Protein AF-D4KC83-F1 (afdb_monomer_lite)

Foldseek 3Di:
DDDPVVVVVVLLVLLLVLLVVVLVVQLAPDQVQKDKFFVVNSCVVSVDDLVSCQVCVVVSLVSNVVDPFWDDWDWDADPVRGTGIIMTGGDNVSHPPPPDPD

pLDDT: mean 93.12, std 11.71, range [41.44, 98.75]

Structure (mmCIF, N/CA/C/O backbone):
data_AF-D4KC83-F1
#
_entry.id   AF-D4KC83-F1
#
loop_
_atom_site.group_PDB
_atom_site.id
_atom_site.type_symbol
_atom_site.label_atom_id
_atom_site.label_alt_id
_atom_site.label_comp_id
_atom_site.label_asym_id
_atom_site.label_entity_id
_atom_site.label_seq_id
_atom_site.pdbx_PDB_ins_code
_atom_site.Cartn_x
_atom_site.Cartn_y
_atom_site.Cartn_z
_atom_site.occupancy
_atom_site.B_iso_or_equiv
_atom_site.auth_seq_id
_atom_site.auth_comp_id
_atom_site.auth_asym_id
_atom_site.auth_atom_id
_atom_site.pdbx_PDB_model_num
ATOM 1 N N . MET A 1 1 ? -24.108 -8.652 15.272 1.00 64.94 1 MET A N 1
ATOM 2 C CA . MET A 1 1 ? -22.789 -8.690 15.934 1.00 64.94 1 MET A CA 1
ATOM 3 C C . MET A 1 1 ? -21.960 -9.690 15.144 1.00 64.94 1 MET A C 1
ATOM 5 O O . MET A 1 1 ? -22.412 -10.819 15.013 1.00 64.94 1 MET A O 1
ATOM 9 N N . TYR A 1 2 ? -20.881 -9.261 14.489 1.00 71.12 2 TYR A N 1
ATOM 10 C CA . TYR A 1 2 ? -20.049 -10.160 13.676 1.00 71.12 2 TYR A CA 1
ATOM 11 C C . TYR A 1 2 ? -19.199 -11.060 14.581 1.00 71.12 2 TYR A C 1
ATOM 13 O O . TYR A 1 2 ? -18.866 -10.660 15.698 1.00 71.12 2 TYR A O 1
ATOM 21 N N . THR A 1 3 ? -18.870 -12.269 14.124 1.00 83.19 3 THR A N 1
ATOM 22 C CA . THR A 1 3 ? -17.952 -13.158 14.849 1.00 83.19 3 THR A CA 1
ATOM 23 C C . THR A 1 3 ? -16.509 -12.681 14.662 1.00 83.19 3 THR A C 1
ATOM 25 O O . THR A 1 3 ? -16.190 -12.022 13.670 1.00 83.19 3 THR A O 1
ATOM 28 N N . SER A 1 4 ? -15.620 -13.021 15.600 1.00 86.12 4 SER A N 1
ATOM 29 C CA . SER A 1 4 ? -14.183 -12.731 15.474 1.00 86.12 4 SER A CA 1
ATOM 30 C C . SER A 1 4 ? -13.575 -13.357 14.216 1.00 86.12 4 SER A C 1
ATOM 32 O O . SER A 1 4 ? -12.715 -12.756 13.580 1.00 86.12 4 SER A O 1
ATOM 34 N N . GLU A 1 5 ? -14.061 -14.534 13.824 1.00 89.12 5 GLU A N 1
ATOM 35 C CA . GLU A 1 5 ? -13.632 -15.235 12.617 1.00 89.12 5 GLU A CA 1
ATOM 36 C C . GLU A 1 5 ? -14.033 -14.490 11.338 1.00 89.12 5 GLU A C 1
ATOM 38 O O . GLU A 1 5 ? -13.188 -14.280 10.471 1.00 89.12 5 GLU A O 1
ATOM 43 N N . THR A 1 6 ? -15.279 -14.013 11.236 1.00 90.44 6 THR A N 1
ATOM 44 C CA . THR A 1 6 ? -15.713 -13.214 10.079 1.00 90.44 6 THR A CA 1
ATOM 45 C C . THR A 1 6 ? -14.934 -11.905 9.986 1.00 90.44 6 THR A C 1
ATOM 47 O O . THR A 1 6 ? -14.551 -11.502 8.892 1.00 90.44 6 THR A O 1
ATOM 50 N N . VAL A 1 7 ? -14.655 -11.254 11.121 1.00 89.44 7 VAL A N 1
ATOM 51 C CA . VAL A 1 7 ? -13.830 -10.037 11.142 1.00 89.44 7 VAL A CA 1
ATOM 52 C C . VAL A 1 7 ? -12.421 -10.334 10.635 1.00 89.44 7 VAL A C 1
ATOM 54 O O . VAL A 1 7 ? -11.943 -9.621 9.759 1.00 89.44 7 VAL A O 1
ATOM 57 N N . LYS A 1 8 ? -11.784 -11.411 11.112 1.00 92.56 8 LYS A N 1
ATOM 58 C CA . LYS A 1 8 ? -10.448 -11.807 10.652 1.00 92.56 8 LYS A CA 1
ATOM 59 C C . LYS A 1 8 ? -10.423 -12.085 9.148 1.00 92.56 8 LYS A C 1
ATOM 61 O O . LYS A 1 8 ? -9.563 -11.560 8.458 1.00 92.56 8 LYS A O 1
ATOM 66 N N . GLN A 1 9 ? -11.379 -12.859 8.636 1.00 94.44 9 GLN A N 1
ATOM 67 C CA . GLN A 1 9 ? -11.447 -13.194 7.210 1.00 94.44 9 GLN A CA 1
ATOM 68 C C . GLN A 1 9 ? -11.588 -11.948 6.326 1.00 94.44 9 GLN A C 1
ATOM 70 O O . GLN A 1 9 ? -10.928 -11.850 5.296 1.00 94.44 9 GLN A O 1
ATOM 75 N N . VAL A 1 10 ? -12.423 -10.986 6.732 1.00 94.44 10 VAL A N 1
ATOM 76 C CA . VAL A 1 10 ? -12.598 -9.725 5.994 1.00 94.44 10 VAL A CA 1
ATOM 77 C C . VAL A 1 10 ? -11.334 -8.866 6.057 1.00 94.44 10 VAL A C 1
ATOM 79 O O . VAL A 1 10 ? -10.948 -8.288 5.044 1.00 94.44 10 VAL A O 1
ATOM 82 N N . THR A 1 11 ? -10.676 -8.800 7.216 1.00 96.31 11 THR A N 1
ATOM 83 C CA . THR A 1 11 ? -9.403 -8.085 7.370 1.00 96.31 11 THR A CA 1
ATOM 84 C C . THR A 1 11 ? -8.310 -8.700 6.499 1.00 96.31 11 THR A C 1
ATOM 86 O O . THR A 1 11 ? -7.689 -7.976 5.728 1.00 96.31 11 THR A O 1
ATOM 89 N N . ASP A 1 12 ? -8.125 -10.023 6.549 1.00 97.56 12 ASP A N 1
ATOM 90 C CA . ASP A 1 12 ? -7.132 -10.734 5.734 1.00 97.56 12 ASP A CA 1
ATOM 91 C C . ASP A 1 12 ? -7.395 -10.515 4.234 1.00 97.56 12 ASP A C 1
ATOM 93 O O . ASP A 1 12 ? -6.474 -10.258 3.460 1.00 97.56 12 ASP A O 1
ATOM 97 N N . TRP A 1 13 ? -8.666 -10.570 3.814 1.00 98.12 13 TRP A N 1
ATOM 98 C CA . TRP A 1 13 ? -9.055 -10.284 2.432 1.00 98.12 13 TRP A CA 1
ATOM 99 C C . TRP A 1 13 ? -8.704 -8.851 2.016 1.00 98.12 13 TRP A C 1
ATOM 101 O O . TRP A 1 13 ? -8.195 -8.641 0.914 1.00 98.12 13 TRP A O 1
ATOM 111 N N . MET A 1 14 ? -8.950 -7.869 2.888 1.00 98.50 14 MET A N 1
ATOM 112 C CA . MET A 1 14 ? -8.636 -6.467 2.613 1.00 98.50 14 MET A CA 1
ATOM 113 C C . MET A 1 14 ? -7.125 -6.244 2.493 1.00 98.50 14 MET A C 1
ATOM 115 O O . MET A 1 14 ? -6.691 -5.567 1.567 1.00 98.50 14 MET A O 1
ATOM 119 N N . ILE A 1 15 ? -6.333 -6.841 3.388 1.00 98.69 15 ILE A N 1
ATOM 120 C CA . ILE A 1 15 ? -4.865 -6.759 3.364 1.00 98.69 15 ILE A CA 1
ATOM 121 C C . ILE A 1 15 ? -4.321 -7.307 2.043 1.00 98.69 15 ILE A C 1
ATOM 123 O O . ILE A 1 15 ? -3.588 -6.599 1.359 1.00 98.69 15 ILE A O 1
ATOM 127 N N . ASN A 1 16 ? -4.751 -8.508 1.640 1.00 98.56 16 ASN A N 1
ATOM 128 C CA . ASN A 1 16 ? -4.317 -9.103 0.372 1.00 98.56 16 ASN A CA 1
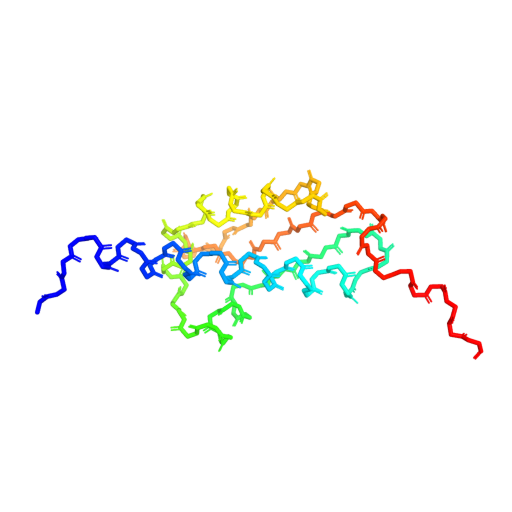ATOM 129 C C . ASN A 1 16 ? -4.770 -8.266 -0.836 1.00 98.56 16 ASN A C 1
ATOM 131 O O . ASN A 1 16 ? -4.015 -8.065 -1.776 1.00 98.56 16 ASN A O 1
ATOM 135 N N . SER A 1 17 ? -5.988 -7.716 -0.802 1.00 98.62 17 SER A N 1
ATOM 136 C CA . SER A 1 17 ? -6.485 -6.872 -1.898 1.00 98.62 17 SER A CA 1
ATOM 137 C C . SER A 1 17 ? -5.676 -5.578 -2.046 1.00 98.62 17 SER A C 1
ATOM 139 O O . SER A 1 17 ? -5.464 -5.106 -3.164 1.00 98.62 17 SER A O 1
ATOM 141 N N . ILE A 1 18 ? -5.233 -4.996 -0.926 1.00 98.75 18 ILE A N 1
ATOM 142 C CA . ILE A 1 18 ? -4.350 -3.826 -0.913 1.00 98.75 18 ILE A CA 1
ATOM 143 C C . ILE A 1 18 ? -2.972 -4.205 -1.462 1.00 98.75 18 ILE A C 1
ATOM 145 O O . ILE A 1 18 ? -2.509 -3.525 -2.375 1.00 98.75 18 ILE A O 1
ATOM 149 N N . SER A 1 19 ? -2.349 -5.284 -0.972 1.00 98.62 19 SER A N 1
ATOM 150 C CA . SER A 1 19 ? -1.016 -5.705 -1.429 1.00 98.62 19 SER A CA 1
ATOM 151 C C . SER A 1 19 ? -1.001 -6.061 -2.917 1.00 98.62 19 SER A C 1
ATOM 153 O O . SER A 1 19 ? -0.148 -5.558 -3.646 1.00 98.62 19 SER A O 1
ATOM 155 N N . ASP A 1 20 ? -1.991 -6.824 -3.395 1.00 98.69 20 ASP A N 1
ATOM 156 C CA . ASP A 1 20 ? -2.144 -7.178 -4.812 1.00 98.69 20 ASP A CA 1
ATOM 157 C C . ASP A 1 20 ? -2.180 -5.919 -5.689 1.00 98.69 20 ASP A C 1
ATOM 159 O O . ASP A 1 20 ? -1.475 -5.814 -6.697 1.00 98.69 20 ASP A O 1
ATOM 163 N N . TRP A 1 21 ? -2.983 -4.930 -5.284 1.00 98.69 21 TRP A N 1
ATOM 164 C CA . TRP A 1 21 ? -3.091 -3.673 -6.014 1.00 98.69 21 TRP A CA 1
ATOM 165 C C . TRP A 1 21 ? -1.803 -2.852 -5.964 1.00 98.69 21 TRP A C 1
ATOM 167 O O . TRP A 1 21 ? -1.442 -2.252 -6.974 1.00 98.69 21 TRP A O 1
ATOM 177 N N . MET A 1 22 ? -1.119 -2.801 -4.821 1.00 98.38 22 MET A N 1
ATOM 178 C CA . MET A 1 22 ? 0.141 -2.071 -4.685 1.00 98.38 22 MET A CA 1
ATOM 179 C C . MET A 1 22 ? 1.203 -2.632 -5.635 1.00 98.38 22 MET A C 1
ATOM 181 O O . MET A 1 22 ? 1.861 -1.865 -6.336 1.00 98.38 22 MET A O 1
ATOM 185 N N . VAL A 1 23 ? 1.301 -3.961 -5.737 1.00 98.25 23 VAL A N 1
ATOM 186 C CA . VAL A 1 23 ? 2.218 -4.630 -6.669 1.00 98.25 23 VAL A CA 1
ATOM 187 C C . VAL A 1 23 ? 1.821 -4.376 -8.122 1.00 98.25 23 VAL A C 1
ATOM 189 O O . VAL A 1 23 ? 2.671 -3.986 -8.922 1.00 98.25 23 VAL A O 1
ATOM 192 N N . GLU A 1 24 ? 0.543 -4.539 -8.484 1.00 96.94 24 GLU A N 1
ATOM 193 C CA . GLU A 1 24 ? 0.069 -4.263 -9.851 1.00 96.94 24 GLU A CA 1
ATOM 194 C C . GLU A 1 24 ? 0.308 -2.799 -10.248 1.00 96.94 24 GLU A C 1
ATOM 196 O O . GLU A 1 24 ? 0.741 -2.515 -11.36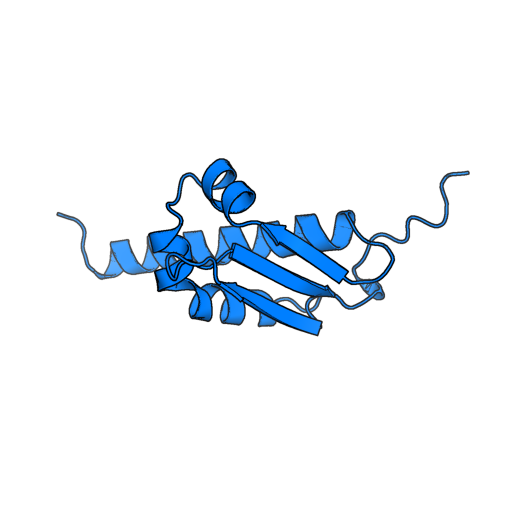6 1.00 96.94 24 GLU A O 1
ATOM 201 N N . SER A 1 25 ? 0.025 -1.866 -9.339 1.00 95.94 25 SER A N 1
ATOM 202 C CA . SER A 1 25 ? 0.199 -0.437 -9.577 1.00 95.94 25 SER A CA 1
ATOM 203 C C . SER A 1 25 ? 1.675 -0.084 -9.725 1.00 95.94 25 SER A C 1
ATOM 205 O O . SER A 1 25 ? 2.040 0.573 -10.697 1.00 95.94 25 SER A O 1
ATOM 207 N N . GLY A 1 26 ? 2.525 -0.536 -8.800 1.00 95.81 26 GLY A N 1
ATOM 208 C CA . GLY A 1 26 ? 3.949 -0.214 -8.791 1.00 95.81 26 GLY A CA 1
ATOM 209 C C . GLY A 1 26 ? 4.683 -0.777 -10.003 1.00 95.81 26 GLY A C 1
ATOM 210 O O . GLY A 1 26 ? 5.277 -0.018 -10.765 1.00 95.81 26 GLY A O 1
ATOM 211 N N . THR A 1 27 ? 4.545 -2.079 -10.269 1.00 95.25 27 THR A N 1
ATOM 212 C CA . THR A 1 27 ? 5.219 -2.750 -11.400 1.00 95.25 27 THR A CA 1
ATOM 213 C C . THR A 1 27 ? 4.842 -2.185 -12.774 1.00 95.25 27 THR A C 1
ATOM 215 O O . THR A 1 27 ? 5.641 -2.240 -13.707 1.00 95.25 27 THR A O 1
ATOM 218 N N . ARG A 1 28 ? 3.646 -1.606 -12.927 1.00 94.12 28 ARG A N 1
ATOM 219 C CA . ARG A 1 28 ? 3.237 -0.924 -14.168 1.00 94.12 28 ARG A CA 1
ATOM 220 C C . ARG A 1 28 ? 3.675 0.533 -14.258 1.00 94.12 28 ARG A C 1
ATOM 222 O O . ARG A 1 28 ? 3.612 1.102 -15.342 1.00 94.12 28 ARG A O 1
ATOM 229 N N . SER A 1 29 ? 4.070 1.139 -13.144 1.00 93.19 29 SER A N 1
ATOM 230 C CA . SER A 1 29 ? 4.342 2.578 -13.068 1.00 93.19 29 SER A CA 1
ATOM 231 C C . SER A 1 29 ? 5.832 2.914 -13.036 1.00 93.19 29 SER A C 1
ATOM 233 O O . SER A 1 29 ? 6.188 4.086 -13.128 1.00 93.19 29 SER A O 1
ATOM 235 N N . THR A 1 30 ? 6.708 1.910 -12.946 1.00 90.81 30 THR A N 1
ATOM 236 C CA . THR A 1 30 ? 8.160 2.098 -12.873 1.00 90.81 30 THR A CA 1
ATOM 237 C C . THR A 1 30 ? 8.912 1.253 -13.894 1.00 90.81 30 THR A C 1
ATOM 239 O O . THR A 1 30 ? 8.551 0.110 -14.163 1.00 90.81 30 THR A O 1
ATOM 242 N N . THR A 1 31 ? 9.999 1.807 -14.428 1.00 87.38 31 THR A N 1
ATOM 243 C CA . THR A 1 31 ? 11.025 1.078 -15.198 1.00 87.38 31 THR A CA 1
ATOM 244 C C . THR A 1 31 ? 12.296 0.838 -14.397 1.00 87.38 31 THR A C 1
ATOM 246 O O . THR A 1 31 ? 13.163 0.085 -14.829 1.00 87.38 31 THR A O 1
ATOM 249 N N . GLU A 1 32 ? 12.434 1.506 -13.253 1.00 89.19 32 GLU A N 1
ATOM 250 C CA . GLU A 1 32 ? 13.643 1.480 -12.423 1.00 89.19 32 GLU A CA 1
ATOM 251 C C . GLU A 1 32 ? 13.486 0.555 -11.214 1.00 89.19 32 GLU A C 1
ATOM 253 O O . GLU A 1 32 ? 14.425 0.365 -10.450 1.00 89.19 32 GLU A O 1
ATOM 258 N N . GLY A 1 33 ? 12.314 -0.068 -11.069 1.00 93.00 33 GLY A N 1
ATOM 259 C CA . GLY A 1 33 ? 12.035 -1.027 -10.007 1.00 93.00 33 GLY A CA 1
ATOM 260 C C . GLY A 1 33 ? 11.530 -0.391 -8.723 1.00 93.00 33 GLY A C 1
ATOM 261 O O . GLY A 1 33 ? 11.055 -1.122 -7.881 1.00 93.00 33 GLY A O 1
ATOM 262 N N . ASN A 1 34 ? 11.543 0.930 -8.579 1.00 95.06 34 ASN A N 1
ATOM 263 C CA . ASN A 1 34 ? 11.070 1.598 -7.368 1.00 95.06 34 ASN A CA 1
ATOM 264 C C . ASN A 1 34 ? 9.731 2.319 -7.597 1.00 95.06 34 ASN A C 1
ATOM 266 O O . ASN A 1 34 ? 9.531 2.922 -8.661 1.00 95.06 34 ASN A O 1
ATOM 270 N N . TRP A 1 35 ? 8.818 2.257 -6.623 1.00 97.12 35 TRP A N 1
ATOM 271 C CA . TRP A 1 35 ? 7.574 3.026 -6.638 1.00 97.12 35 TRP A CA 1
ATOM 272 C C . TRP A 1 35 ? 7.056 3.349 -5.232 1.00 97.12 35 TRP A C 1
ATOM 274 O O . TRP A 1 35 ? 6.871 2.456 -4.405 1.00 97.12 35 TRP A O 1
ATOM 284 N N . ILE A 1 36 ? 6.705 4.618 -5.015 1.00 97.81 36 ILE A N 1
ATOM 285 C CA . ILE A 1 36 ? 6.107 5.105 -3.767 1.00 97.81 36 ILE A CA 1
ATOM 286 C C . ILE A 1 36 ? 4.582 5.137 -3.901 1.00 97.81 36 ILE A C 1
ATOM 288 O O . ILE A 1 36 ? 4.037 5.699 -4.854 1.00 97.81 36 ILE A O 1
ATOM 292 N N . ILE A 1 37 ? 3.885 4.560 -2.922 1.00 98.19 37 ILE A N 1
ATOM 293 C CA . ILE A 1 37 ? 2.424 4.569 -2.812 1.00 98.19 37 ILE A CA 1
ATOM 294 C C . ILE A 1 37 ? 2.024 5.322 -1.555 1.00 98.19 37 ILE A C 1
ATOM 296 O O . ILE A 1 37 ? 2.209 4.841 -0.435 1.00 98.19 37 ILE A O 1
ATOM 300 N N . TYR A 1 38 ? 1.382 6.472 -1.731 1.00 98.19 38 TYR A N 1
ATOM 301 C CA . TYR A 1 38 ? 0.936 7.275 -0.602 1.00 98.19 38 TYR A CA 1
ATOM 302 C C . TYR A 1 38 ? -0.338 6.708 0.031 1.00 98.19 38 TYR A C 1
ATOM 304 O O . TYR A 1 38 ? -1.266 6.259 -0.650 1.00 98.19 38 TYR A O 1
ATOM 312 N N . ILE A 1 39 ? -0.476 6.832 1.356 1.00 97.88 39 ILE A N 1
ATOM 313 C CA . ILE A 1 39 ? -1.653 6.317 2.078 1.00 97.88 39 ILE A CA 1
ATOM 314 C C . ILE A 1 39 ? -2.970 6.939 1.590 1.00 97.88 39 ILE A C 1
ATOM 316 O O . ILE A 1 39 ? -4.027 6.297 1.642 1.00 97.88 39 ILE A O 1
ATOM 320 N N . TYR A 1 40 ? -2.962 8.172 1.072 1.00 97.56 40 TYR A N 1
ATOM 321 C CA . TYR A 1 40 ? -4.191 8.758 0.527 1.00 97.56 40 TYR A CA 1
ATOM 322 C C . TYR A 1 40 ? -4.718 7.984 -0.697 1.00 97.56 40 TYR A C 1
ATOM 324 O O . TYR A 1 40 ? -5.925 7.992 -0.942 1.00 97.56 40 TYR A O 1
ATOM 332 N N . GLU A 1 41 ? -3.853 7.298 -1.444 1.00 98.44 41 GLU A N 1
ATOM 333 C CA . GLU A 1 41 ? -4.236 6.476 -2.594 1.00 98.44 41 GLU A CA 1
ATOM 334 C C . GLU A 1 41 ? -4.935 5.197 -2.125 1.00 98.44 41 GLU A C 1
ATOM 336 O O . GLU A 1 41 ? -6.034 4.885 -2.593 1.00 98.44 41 GLU A O 1
ATOM 341 N N . ILE A 1 42 ? -4.372 4.531 -1.110 1.00 98.38 42 ILE A N 1
ATOM 342 C CA . ILE A 1 42 ? -4.961 3.338 -0.481 1.00 98.38 42 ILE A CA 1
ATOM 343 C C . ILE A 1 42 ? -6.326 3.673 0.127 1.00 98.38 42 ILE A C 1
ATOM 345 O O . ILE A 1 42 ? -7.324 3.006 -0.155 1.00 98.38 42 ILE A O 1
ATOM 349 N N . THR A 1 43 ? -6.398 4.734 0.935 1.00 98.00 43 THR A N 1
ATOM 350 C CA . THR A 1 43 ? -7.642 5.117 1.625 1.00 98.00 43 THR A CA 1
ATOM 351 C C . THR A 1 43 ? -8.756 5.481 0.643 1.00 98.00 43 THR A C 1
ATOM 353 O O . THR A 1 43 ? -9.898 5.069 0.842 1.00 98.00 43 THR A O 1
ATOM 356 N N . ARG A 1 44 ? -8.439 6.176 -0.459 1.00 98.06 44 ARG A N 1
ATOM 357 C CA . ARG A 1 44 ? -9.411 6.481 -1.522 1.00 98.06 44 ARG A CA 1
ATOM 358 C C . ARG A 1 44 ? -9.868 5.237 -2.273 1.00 98.06 44 ARG A C 1
ATOM 360 O O . ARG A 1 44 ? -11.055 5.130 -2.572 1.00 98.06 44 ARG A O 1
ATOM 367 N N . LYS A 1 45 ? -8.955 4.317 -2.593 1.00 98.25 45 LYS A N 1
ATOM 368 C CA 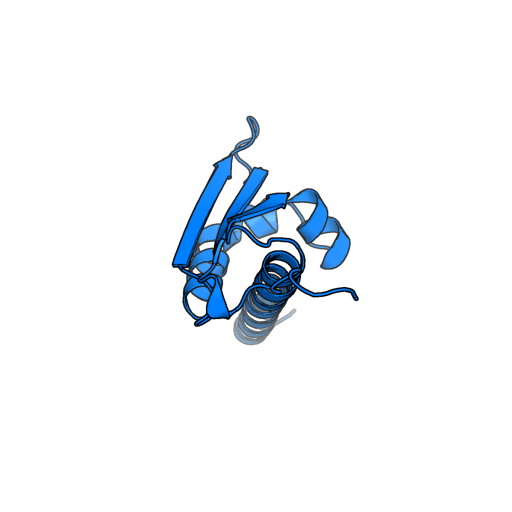. LYS A 1 45 ? -9.275 3.138 -3.403 1.00 98.25 45 LYS A CA 1
ATOM 369 C C . LYS A 1 45 ? -10.074 2.087 -2.632 1.00 98.25 45 LYS A C 1
ATOM 371 O O . LYS A 1 45 ? -11.033 1.543 -3.172 1.00 98.25 45 LYS A O 1
ATOM 376 N N . PHE A 1 46 ? -9.689 1.811 -1.389 1.00 97.50 46 PHE A N 1
ATOM 377 C CA . PHE A 1 46 ? -10.263 0.727 -0.583 1.00 97.50 46 PHE A CA 1
ATOM 378 C C . PHE A 1 46 ? -11.269 1.202 0.464 1.00 97.50 46 PHE A C 1
ATOM 380 O O . PHE A 1 46 ? -11.862 0.384 1.163 1.00 97.50 46 PHE A O 1
ATOM 387 N N . ASN A 1 47 ? -11.490 2.518 0.564 1.00 97.44 47 ASN A N 1
ATOM 388 C CA . ASN A 1 47 ? -12.386 3.123 1.548 1.00 97.44 47 ASN A CA 1
ATOM 389 C C . ASN A 1 47 ? -12.036 2.711 2.996 1.00 97.44 47 ASN A C 1
ATOM 391 O O . ASN A 1 47 ? -12.909 2.435 3.820 1.00 97.44 47 ASN A O 1
ATOM 395 N N . VAL A 1 48 ? -10.735 2.661 3.291 1.00 97.19 48 VAL A N 1
ATOM 396 C CA . VAL A 1 48 ? -10.168 2.439 4.630 1.00 97.19 48 VAL A CA 1
ATOM 397 C C . VAL A 1 48 ? -9.643 3.756 5.200 1.00 97.19 48 VAL A C 1
ATOM 399 O O . VAL A 1 48 ? -9.444 4.728 4.474 1.00 97.19 48 VAL A O 1
ATOM 402 N N . THR A 1 49 ? -9.413 3.820 6.511 1.00 98.00 49 THR A N 1
ATOM 403 C CA . THR A 1 49 ? -8.832 5.011 7.153 1.00 98.00 49 THR A CA 1
ATOM 404 C C . THR A 1 49 ? -7.312 4.899 7.249 1.00 98.00 49 THR A C 1
ATOM 406 O O . THR A 1 49 ? -6.773 3.793 7.270 1.00 98.00 49 THR A O 1
ATOM 409 N N . LYS A 1 50 ? -6.608 6.033 7.395 1.00 97.56 50 LYS A N 1
ATOM 410 C CA . LYS A 1 50 ? -5.158 6.034 7.669 1.00 97.56 50 LYS A CA 1
ATOM 411 C C . LYS A 1 50 ? -4.798 5.199 8.902 1.00 97.56 50 LYS A C 1
ATOM 413 O O . LYS A 1 50 ? -3.842 4.433 8.875 1.00 97.56 50 LYS A O 1
ATOM 418 N N . ASN A 1 51 ? -5.604 5.308 9.961 1.00 98.19 51 ASN A N 1
ATOM 419 C CA . ASN A 1 51 ? -5.407 4.555 11.201 1.00 98.19 51 ASN A CA 1
ATOM 420 C C . ASN A 1 51 ? -5.562 3.051 10.989 1.00 98.19 51 ASN A C 1
ATOM 422 O O . ASN A 1 51 ? -4.839 2.284 11.610 1.00 98.19 51 ASN A O 1
ATOM 426 N N . TRP A 1 52 ? -6.488 2.629 10.124 1.00 98.19 52 TRP A N 1
ATOM 427 C CA . TRP A 1 52 ? -6.633 1.217 9.781 1.00 98.19 52 TRP A CA 1
ATOM 428 C C . TRP A 1 52 ? -5.376 0.711 9.071 1.00 98.19 52 TRP A C 1
ATOM 430 O O . TRP A 1 52 ? -4.805 -0.282 9.499 1.00 98.19 52 TRP A O 1
ATOM 440 N N . VAL A 1 53 ? -4.887 1.441 8.061 1.00 98.31 53 VAL A N 1
ATOM 441 C CA . VAL A 1 53 ? -3.659 1.055 7.343 1.00 98.31 53 VAL A CA 1
ATOM 442 C C . VAL A 1 53 ? -2.454 1.035 8.284 1.00 98.31 53 VAL A C 1
ATOM 444 O O . VAL A 1 53 ? -1.673 0.097 8.258 1.00 98.31 53 VAL A O 1
ATOM 447 N 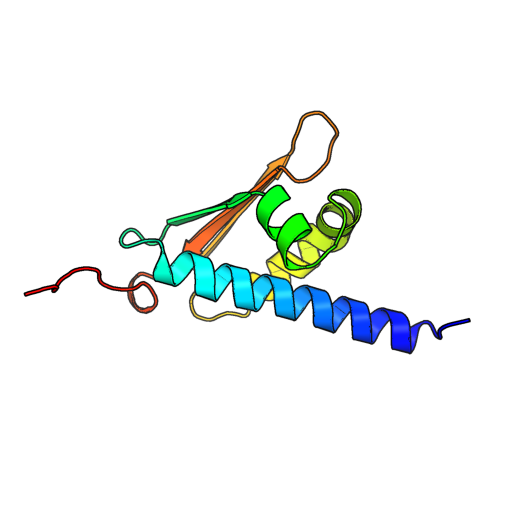N . THR A 1 54 ? -2.352 2.018 9.180 1.00 98.31 54 THR A N 1
ATOM 448 C CA . THR A 1 54 ? -1.288 2.080 10.194 1.00 98.31 54 THR A CA 1
ATOM 449 C C . THR A 1 54 ? -1.354 0.897 11.162 1.00 98.31 54 THR A C 1
ATOM 451 O O . THR A 1 54 ? -0.324 0.322 11.501 1.00 98.31 54 THR A O 1
ATOM 454 N N . ALA A 1 55 ? -2.557 0.515 11.599 1.00 98.19 55 ALA A N 1
ATOM 455 C CA . ALA A 1 55 ? -2.755 -0.593 12.530 1.00 98.19 55 ALA A CA 1
ATOM 456 C C . ALA A 1 55 ? -2.402 -1.957 11.923 1.00 98.19 55 ALA A C 1
ATOM 458 O O . ALA A 1 55 ? -1.991 -2.835 12.671 1.00 98.19 55 ALA A O 1
ATOM 459 N N . PHE A 1 56 ? -2.552 -2.111 10.604 1.00 98.31 56 PHE A N 1
ATOM 460 C CA . PHE A 1 56 ? -2.255 -3.344 9.868 1.00 98.31 56 PHE A CA 1
ATOM 461 C C . PHE A 1 56 ? -1.016 -3.221 8.967 1.00 98.31 56 PHE A C 1
ATOM 463 O O . PHE A 1 56 ? -0.884 -3.962 7.993 1.00 98.31 56 PHE A O 1
ATOM 470 N N . ARG A 1 57 ? -0.125 -2.249 9.231 1.00 98.38 57 ARG A N 1
ATOM 471 C CA . ARG A 1 57 ? 1.009 -1.970 8.333 1.00 98.38 57 ARG A CA 1
ATOM 472 C C . ARG A 1 57 ? 1.928 -3.183 8.205 1.00 98.38 57 ARG A C 1
ATOM 474 O O . ARG A 1 57 ? 2.377 -3.477 7.107 1.00 98.38 57 ARG A O 1
ATOM 481 N N . ASP A 1 58 ? 2.189 -3.874 9.317 1.00 98.44 58 ASP A N 1
ATOM 482 C CA . ASP A 1 58 ? 3.137 -4.987 9.357 1.00 98.44 58 ASP A CA 1
ATOM 483 C C . ASP A 1 58 ? 2.565 -6.174 8.575 1.00 98.44 58 ASP A C 1
ATOM 485 O O . ASP A 1 58 ? 3.265 -6.789 7.781 1.00 98.44 58 ASP A O 1
ATOM 489 N N . GLU A 1 59 ? 1.262 -6.428 8.688 1.00 98.69 59 GLU A N 1
ATOM 490 C CA . GLU A 1 59 ? 0.580 -7.468 7.924 1.00 98.69 59 GLU A CA 1
ATOM 491 C C . GLU A 1 59 ? 0.470 -7.139 6.428 1.00 98.69 59 GLU A C 1
ATOM 493 O O . GLU A 1 59 ? 0.506 -8.051 5.600 1.00 98.69 59 GLU A O 1
ATOM 498 N N . ILE A 1 60 ? 0.351 -5.856 6.064 1.00 98.75 60 ILE A N 1
ATOM 499 C CA . ILE A 1 60 ? 0.428 -5.402 4.667 1.00 98.75 60 ILE A CA 1
ATOM 500 C C . ILE A 1 60 ? 1.839 -5.623 4.114 1.00 98.75 60 ILE A C 1
ATOM 502 O O . ILE A 1 60 ? 1.973 -6.162 3.018 1.00 98.75 60 ILE A O 1
ATOM 506 N N . VAL A 1 61 ? 2.883 -5.277 4.871 1.00 98.75 61 VAL A N 1
ATOM 507 C CA . VAL A 1 61 ? 4.285 -5.529 4.494 1.00 98.75 61 VAL A CA 1
ATOM 508 C C . VAL A 1 61 ? 4.548 -7.032 4.342 1.00 98.75 61 VAL A C 1
ATOM 510 O O . VAL A 1 61 ? 5.081 -7.467 3.322 1.00 98.75 61 VAL A O 1
ATOM 513 N N . ASP A 1 62 ? 4.086 -7.853 5.286 1.00 98.62 62 ASP A N 1
ATOM 514 C CA . ASP A 1 62 ? 4.177 -9.314 5.204 1.00 98.62 62 ASP A CA 1
ATOM 515 C C . ASP A 1 62 ? 3.426 -9.880 3.989 1.00 98.62 62 ASP A C 1
ATOM 517 O O . ASP A 1 62 ? 3.820 -10.907 3.431 1.00 98.62 62 ASP A O 1
ATOM 521 N N . ALA A 1 63 ? 2.309 -9.264 3.593 1.00 98.69 63 ALA A N 1
ATOM 522 C CA . ALA A 1 63 ? 1.585 -9.642 2.386 1.00 98.69 63 ALA A CA 1
ATOM 523 C C . ALA A 1 63 ? 2.357 -9.244 1.120 1.00 98.69 63 ALA A C 1
ATOM 525 O O . ALA A 1 63 ? 2.479 -10.072 0.219 1.00 98.69 63 ALA A O 1
ATOM 526 N N . LEU A 1 64 ? 2.953 -8.047 1.081 1.00 98.75 64 LEU A N 1
ATOM 527 C CA . LEU A 1 64 ? 3.801 -7.587 -0.023 1.00 98.75 64 LEU A CA 1
ATOM 528 C C . LEU A 1 64 ? 4.987 -8.529 -0.262 1.00 98.75 64 LEU A C 1
ATOM 530 O O . LEU A 1 64 ? 5.184 -8.971 -1.390 1.00 98.75 64 LEU A O 1
ATOM 534 N N . TYR A 1 65 ? 5.704 -8.939 0.786 1.00 98.56 65 TYR A N 1
ATOM 535 C CA . TYR A 1 65 ? 6.839 -9.865 0.652 1.00 98.56 65 TYR A CA 1
ATOM 536 C C . TYR A 1 65 ? 6.464 -11.283 0.184 1.00 98.56 65 TYR A C 1
ATOM 538 O O . TYR A 1 65 ? 7.346 -12.071 -0.156 1.00 98.56 65 TYR A O 1
ATOM 546 N N . LYS A 1 66 ? 5.174 -11.644 0.139 1.00 98.38 66 LYS A N 1
ATOM 547 C CA . LYS A 1 66 ? 4.730 -12.912 -0.473 1.00 98.38 66 LYS A CA 1
ATOM 548 C C . LYS A 1 66 ? 4.634 -12.828 -1.994 1.00 98.38 66 LYS A C 1
ATOM 550 O O . LYS A 1 66 ? 4.508 -13.868 -2.640 1.00 98.38 66 LYS A O 1
ATOM 555 N N . HIS A 1 67 ? 4.674 -11.629 -2.569 1.00 97.94 67 HIS A N 1
ATOM 556 C CA . HIS A 1 67 ? 4.706 -11.452 -4.012 1.00 97.94 67 HIS A CA 1
ATOM 557 C C . HIS A 1 67 ? 6.126 -11.626 -4.538 1.00 97.94 67 HIS A C 1
ATOM 559 O O . HIS A 1 67 ? 7.030 -10.894 -4.152 1.00 97.94 67 HIS A O 1
ATOM 565 N N . GLU A 1 68 ? 6.304 -12.525 -5.508 1.00 97.44 68 GLU A N 1
ATOM 566 C CA . GLU A 1 68 ? 7.606 -12.780 -6.151 1.00 97.44 68 GLU A CA 1
ATOM 567 C C . GLU A 1 68 ? 8.210 -11.540 -6.833 1.00 97.44 68 GLU A C 1
ATOM 569 O O . GLU A 1 68 ? 9.409 -11.502 -7.093 1.00 97.44 68 GLU A O 1
ATOM 574 N N . ALA A 1 69 ? 7.384 -10.531 -7.129 1.00 97.31 69 ALA A N 1
ATOM 575 C CA . ALA A 1 69 ? 7.815 -9.276 -7.728 1.00 97.31 69 ALA A CA 1
ATOM 576 C C . ALA A 1 69 ? 8.509 -8.329 -6.739 1.00 97.31 69 ALA A C 1
ATOM 578 O O . ALA A 1 69 ? 9.276 -7.482 -7.187 1.00 97.31 69 ALA A O 1
ATOM 579 N N . VAL A 1 70 ? 8.233 -8.438 -5.435 1.00 98.25 70 VAL A N 1
ATOM 580 C CA . VAL A 1 70 ? 8.701 -7.491 -4.413 1.00 98.25 70 VAL A CA 1
ATOM 581 C C . VAL A 1 70 ? 10.093 -7.890 -3.930 1.00 98.25 70 VAL A C 1
ATOM 583 O O . VAL A 1 70 ? 10.318 -9.025 -3.515 1.00 98.25 70 VAL A O 1
ATOM 586 N N . ALA A 1 71 ? 11.023 -6.942 -3.989 1.00 97.94 71 ALA A N 1
ATOM 587 C CA . ALA A 1 71 ? 12.399 -7.088 -3.535 1.00 97.94 71 ALA A CA 1
ATOM 588 C C . ALA A 1 71 ? 12.604 -6.481 -2.140 1.00 97.94 71 ALA A C 1
ATOM 590 O O . ALA A 1 71 ? 13.229 -7.121 -1.294 1.00 97.94 71 ALA A O 1
ATOM 591 N N . ASP A 1 72 ? 12.065 -5.282 -1.894 1.00 98.44 72 ASP A N 1
ATOM 592 C CA . ASP A 1 72 ? 12.105 -4.631 -0.583 1.00 98.44 72 ASP A CA 1
ATOM 593 C C . ASP A 1 72 ? 10.898 -3.708 -0.358 1.00 98.44 72 ASP A C 1
ATOM 595 O O . ASP A 1 72 ? 10.236 -3.291 -1.311 1.00 98.44 72 ASP A O 1
ATOM 599 N N . VAL A 1 73 ? 10.595 -3.416 0.908 1.00 98.38 73 VAL A N 1
ATOM 600 C CA . VAL A 1 73 ? 9.513 -2.512 1.309 1.00 98.38 73 VAL A CA 1
ATOM 601 C C . VAL A 1 73 ? 9.977 -1.643 2.471 1.00 98.38 73 VAL A C 1
ATOM 603 O O . VAL A 1 73 ? 10.240 -2.132 3.571 1.00 98.38 73 VAL A O 1
ATOM 606 N N . LEU A 1 74 ? 9.991 -0.335 2.247 1.00 98.12 74 LEU A N 1
ATOM 607 C CA . LEU A 1 74 ? 10.147 0.685 3.274 1.00 98.12 74 LEU A CA 1
ATOM 608 C C . LEU A 1 74 ? 8.827 1.443 3.454 1.00 98.12 74 LEU A C 1
ATOM 610 O O . LEU A 1 74 ? 7.903 1.348 2.647 1.00 98.12 74 LEU A O 1
ATOM 614 N N . TYR A 1 75 ? 8.705 2.164 4.561 1.00 97.44 75 TYR A N 1
ATOM 615 C CA . TYR A 1 75 ? 7.577 3.055 4.808 1.00 97.44 75 TYR A CA 1
ATOM 616 C C . TYR A 1 75 ? 7.995 4.167 5.758 1.00 97.44 75 TYR A C 1
ATOM 618 O O . TYR A 1 75 ? 8.758 3.938 6.702 1.00 97.44 75 TYR A O 1
ATOM 626 N N . ASP A 1 76 ? 7.426 5.345 5.537 1.00 96.69 76 ASP A N 1
ATOM 627 C CA . ASP A 1 76 ? 7.618 6.510 6.387 1.00 96.69 76 ASP A CA 1
ATOM 628 C C . ASP A 1 76 ? 6.376 6.813 7.235 1.00 96.69 76 ASP A C 1
ATOM 630 O O . ASP A 1 76 ? 5.268 6.309 7.014 1.00 96.69 76 ASP A O 1
ATOM 634 N N . PHE A 1 77 ? 6.575 7.640 8.262 1.00 97.00 77 PHE A N 1
ATOM 635 C 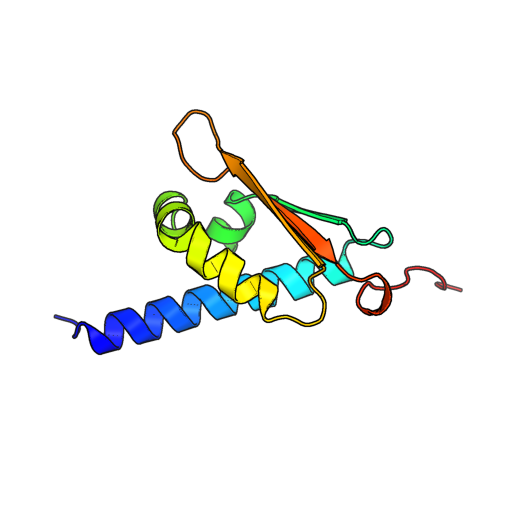CA . PHE A 1 77 ? 5.513 8.102 9.150 1.00 97.00 77 PHE A CA 1
ATOM 636 C C . PHE A 1 77 ? 5.302 9.603 9.015 1.00 97.00 77 PHE A C 1
ATOM 638 O O . PHE A 1 77 ? 6.238 10.397 9.122 1.00 97.00 77 PHE A O 1
ATOM 645 N N . SER A 1 78 ? 4.034 9.988 8.933 1.00 95.81 78 SER A N 1
ATOM 646 C CA . SER A 1 78 ? 3.621 11.374 9.074 1.00 95.81 78 SER A CA 1
ATOM 647 C C . SER A 1 78 ? 3.779 11.853 10.530 1.00 95.81 78 SER A C 1
ATOM 649 O O . SER A 1 78 ? 3.772 11.046 11.467 1.00 95.81 78 SER A O 1
ATOM 651 N N . PRO A 1 79 ? 3.837 13.178 10.780 1.00 96.81 79 PRO A N 1
ATOM 652 C CA . PRO A 1 79 ? 3.982 13.736 12.132 1.00 96.81 79 PRO A CA 1
ATOM 653 C C . PRO A 1 79 ? 2.875 13.351 13.127 1.00 96.81 79 PRO A C 1
ATOM 655 O O . PRO A 1 79 ? 3.059 13.493 14.335 1.00 96.81 79 PRO A O 1
ATOM 658 N N . ASP A 1 80 ? 1.720 12.898 12.635 1.00 95.62 80 ASP A N 1
ATOM 659 C CA . ASP A 1 80 ? 0.602 12.414 13.451 1.00 95.62 80 ASP A CA 1
ATOM 660 C C . ASP A 1 80 ? 0.745 10.940 13.881 1.00 95.62 80 ASP A C 1
ATOM 662 O O . ASP A 1 80 ? -0.133 10.413 14.566 1.00 95.62 80 ASP A O 1
ATOM 666 N N . GLY A 1 81 ? 1.854 10.287 13.518 1.00 95.81 81 GLY A N 1
ATOM 667 C CA . GLY A 1 81 ? 2.152 8.895 13.847 1.00 95.81 81 GLY A CA 1
ATOM 668 C C . GLY A 1 81 ? 1.449 7.875 12.951 1.00 95.81 81 GLY A C 1
ATOM 669 O O . GLY A 1 81 ? 1.526 6.679 13.234 1.00 95.81 81 GLY A O 1
ATOM 670 N N . THR A 1 82 ? 0.762 8.314 11.892 1.00 97.75 82 THR A N 1
ATOM 671 C CA . THR A 1 82 ? 0.218 7.416 10.866 1.00 97.75 82 THR A CA 1
ATOM 672 C C . THR A 1 82 ? 1.247 7.149 9.775 1.00 97.75 82 THR A C 1
ATOM 674 O O . THR A 1 82 ? 2.119 7.980 9.529 1.00 97.75 82 THR A O 1
ATOM 677 N N . VAL A 1 83 ? 1.161 5.984 9.127 1.00 97.69 83 VAL A N 1
ATOM 678 C CA . VAL A 1 83 ? 1.977 5.698 7.936 1.00 97.69 83 VAL A CA 1
ATOM 679 C C . VAL A 1 83 ? 1.667 6.752 6.866 1.00 97.69 83 VAL A C 1
ATOM 681 O O . VAL A 1 83 ? 0.500 7.108 6.663 1.00 97.69 83 VAL A O 1
ATOM 684 N N . GLU A 1 84 ? 2.703 7.278 6.218 1.00 98.12 84 GLU A N 1
ATOM 685 C CA . GLU A 1 84 ? 2.592 8.298 5.168 1.00 98.12 84 GLU A CA 1
ATOM 686 C C . GLU A 1 84 ? 2.516 7.676 3.776 1.00 98.12 84 GLU A C 1
ATOM 688 O O . GLU A 1 84 ? 1.629 8.013 2.977 1.00 98.12 84 GLU A O 1
ATOM 693 N N . ASP A 1 85 ? 3.379 6.696 3.543 1.00 98.44 85 ASP A N 1
ATOM 694 C CA . ASP A 1 85 ? 3.537 5.988 2.287 1.00 98.44 85 ASP A CA 1
ATOM 695 C C . ASP A 1 85 ? 4.236 4.639 2.494 1.00 98.44 85 ASP A C 1
ATOM 697 O O . ASP A 1 85 ? 4.741 4.332 3.576 1.00 98.44 85 ASP A O 1
ATOM 701 N N . PHE A 1 86 ? 4.200 3.827 1.442 1.00 98.62 86 PHE A N 1
ATOM 702 C CA . PHE A 1 86 ? 5.050 2.660 1.274 1.00 98.62 86 PHE A CA 1
ATOM 703 C C . PHE A 1 86 ? 5.948 2.893 0.065 1.00 98.62 86 PHE A C 1
ATOM 705 O O . PHE A 1 86 ? 5.443 3.167 -1.026 1.00 98.62 86 PHE A O 1
ATOM 712 N N . ASP A 1 87 ? 7.247 2.732 0.259 1.00 98.19 87 ASP A N 1
ATOM 713 C CA . ASP A 1 87 ? 8.261 2.766 -0.783 1.00 98.19 87 ASP A CA 1
ATOM 714 C C . ASP A 1 87 ? 8.644 1.322 -1.129 1.00 98.19 87 ASP A C 1
ATOM 716 O O . ASP A 1 87 ? 9.155 0.586 -0.281 1.00 98.19 87 ASP A O 1
ATOM 720 N N . ILE A 1 88 ? 8.286 0.874 -2.334 1.00 98.44 88 ILE A N 1
ATOM 721 C CA . ILE A 1 88 ? 8.397 -0.530 -2.731 1.00 98.44 88 ILE A CA 1
ATOM 722 C C . ILE A 1 88 ? 9.411 -0.675 -3.854 1.00 98.44 88 ILE A C 1
ATOM 724 O O . ILE A 1 88 ? 9.238 -0.123 -4.945 1.00 98.44 88 ILE A O 1
ATOM 728 N N . ASP A 1 89 ? 10.402 -1.524 -3.603 1.00 98.12 89 ASP A N 1
ATOM 729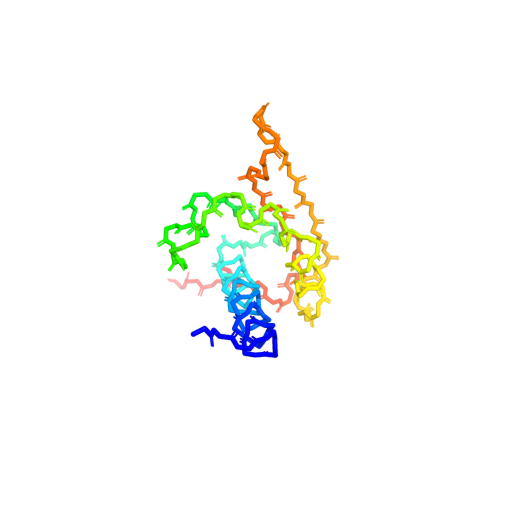 C CA . ASP A 1 89 ? 11.325 -2.011 -4.611 1.00 98.12 89 ASP A CA 1
ATOM 730 C C . ASP A 1 89 ? 10.823 -3.333 -5.197 1.00 98.12 89 ASP A C 1
ATOM 732 O O . ASP A 1 89 ? 10.455 -4.276 -4.493 1.00 98.12 89 ASP A O 1
ATOM 736 N N . PHE A 1 90 ? 10.864 -3.422 -6.518 1.00 97.62 90 PHE A N 1
ATOM 737 C CA . PHE A 1 90 ? 10.459 -4.550 -7.334 1.00 97.62 90 PHE A CA 1
ATOM 738 C C . PHE A 1 90 ? 11.643 -5.080 -8.140 1.00 97.62 90 PHE A C 1
ATOM 740 O O . PHE A 1 90 ? 12.487 -4.333 -8.642 1.00 97.62 90 PHE A O 1
ATOM 747 N N . TYR A 1 91 ? 11.666 -6.390 -8.362 1.00 95.94 91 TYR A N 1
ATOM 748 C CA . TYR A 1 91 ? 12.570 -6.976 -9.342 1.00 95.94 91 TYR A CA 1
ATOM 749 C C . TYR A 1 91 ? 12.184 -6.524 -10.757 1.00 95.94 91 TYR A C 1
ATOM 751 O O . TYR A 1 91 ? 11.060 -6.748 -11.207 1.00 95.94 91 TYR A O 1
ATOM 759 N N . LEU A 1 92 ? 13.150 -5.966 -11.497 1.00 92.50 92 LEU A N 1
ATOM 760 C CA . LEU A 1 92 ? 12.939 -5.398 -12.839 1.00 92.50 92 LEU A CA 1
ATOM 761 C C . LEU A 1 92 ? 12.275 -6.357 -13.837 1.00 92.50 92 LEU A C 1
ATOM 763 O O . LEU A 1 92 ? 11.588 -5.907 -14.745 1.00 92.50 92 LEU A O 1
ATOM 767 N N . SER A 1 93 ? 12.434 -7.674 -13.667 1.00 92.88 93 SER A N 1
ATOM 768 C CA . SER A 1 93 ? 11.776 -8.680 -14.512 1.00 92.88 93 SER A CA 1
ATOM 769 C C . SER A 1 93 ? 10.246 -8.658 -14.439 1.00 92.88 93 SER A C 1
ATOM 771 O O . SER A 1 93 ? 9.600 -9.219 -15.320 1.00 92.88 93 SER A O 1
ATOM 773 N N . PHE A 1 94 ? 9.674 -8.054 -13.395 1.00 92.50 94 PHE A N 1
ATOM 774 C CA . PHE A 1 94 ? 8.230 -7.906 -13.207 1.00 92.50 94 PHE A CA 1
ATOM 775 C C . PHE A 1 94 ? 7.726 -6.504 -13.546 1.00 92.50 94 PHE A C 1
ATOM 777 O O . PHE A 1 94 ? 6.517 -6.309 -13.661 1.00 92.50 94 PHE A O 1
ATOM 784 N N . CYS A 1 95 ? 8.628 -5.540 -13.717 1.00 90.56 95 CYS A N 1
ATOM 785 C CA . CYS A 1 95 ? 8.268 -4.193 -14.118 1.00 90.56 95 CYS A CA 1
ATOM 786 C C . CYS A 1 95 ? 7.963 -4.153 -15.614 1.00 90.56 95 CYS A C 1
ATOM 788 O O . CYS A 1 95 ? 8.560 -4.885 -16.410 1.00 90.56 95 CYS A O 1
ATOM 790 N N . GLN A 1 96 ? 7.037 -3.285 -16.020 1.00 78.62 96 GLN A N 1
ATOM 791 C CA . GLN A 1 96 ? 6.875 -3.007 -17.438 1.00 78.62 96 GLN A CA 1
ATOM 792 C C . GLN A 1 96 ? 8.173 -2.391 -17.958 1.00 78.62 96 GLN A C 1
ATOM 794 O O . GLN A 1 96 ? 8.532 -1.266 -17.621 1.00 78.62 96 GLN A O 1
ATOM 799 N N . ASN A 1 97 ? 8.864 -3.128 -18.824 1.00 62.09 97 ASN A N 1
ATOM 800 C CA . ASN A 1 97 ? 9.842 -2.534 -19.714 1.00 62.09 97 ASN A CA 1
ATOM 801 C C . ASN A 1 97 ? 9.081 -1.546 -20.606 1.00 62.09 97 ASN A C 1
ATOM 803 O O . ASN A 1 97 ? 8.522 -1.943 -21.623 1.00 62.09 97 ASN A O 1
ATOM 807 N N . LEU A 1 98 ? 9.058 -0.257 -20.251 1.00 57.62 98 LEU A N 1
ATOM 808 C CA . LEU A 1 98 ? 8.591 0.791 -21.170 1.00 57.62 98 LEU A CA 1
ATOM 809 C C . LEU A 1 98 ? 9.537 0.944 -22.385 1.00 57.62 98 LEU A C 1
ATOM 811 O O . LEU A 1 98 ? 9.326 1.807 -23.233 1.00 57.62 98 LEU A O 1
ATOM 815 N N . SER A 1 99 ? 10.574 0.102 -22.504 1.00 57.38 99 SER A N 1
ATOM 816 C CA . SER A 1 99 ? 11.320 -0.099 -23.743 1.00 57.38 99 SER A CA 1
ATOM 817 C C . SER A 1 99 ? 10.514 -0.970 -24.710 1.00 57.38 99 SER A C 1
ATOM 819 O O . SER A 1 99 ? 10.593 -2.200 -24.667 1.00 57.38 99 SER A O 1
ATOM 821 N N . ASP A 1 100 ? 9.690 -0.300 -25.512 1.00 47.66 100 ASP A N 1
ATOM 822 C CA . ASP A 1 100 ? 9.534 -0.481 -26.966 1.00 47.66 100 ASP A CA 1
ATOM 823 C C . ASP A 1 100 ? 8.107 -0.087 -27.395 1.00 47.66 100 ASP A C 1
ATOM 825 O O . ASP A 1 100 ? 7.336 -0.891 -27.922 1.00 47.66 100 ASP A O 1
ATOM 829 N N . GLU A 1 101 ? 7.742 1.185 -27.197 1.00 45.28 101 GLU A N 1
ATOM 830 C CA . GLU A 1 101 ? 6.777 1.810 -28.105 1.00 45.28 101 GLU A CA 1
ATOM 831 C C . GLU A 1 101 ? 7.532 2.244 -29.373 1.00 45.28 101 GLU A C 1
ATOM 833 O O . GLU A 1 101 ? 8.408 3.110 -29.329 1.00 45.28 101 GLU A O 1
ATOM 838 N N . ASN A 1 102 ? 7.217 1.539 -30.468 1.00 41.44 102 ASN A N 1
ATOM 839 C CA . ASN A 1 102 ? 7.663 1.760 -31.851 1.00 41.44 102 ASN A CA 1
ATOM 840 C C . ASN A 1 102 ? 7.456 3.193 -32.356 1.00 41.44 102 ASN A C 1
ATOM 842 O O . ASN A 1 102 ? 6.372 3.762 -32.094 1.00 41.44 102 ASN A O 1
#

Radius of gyration: 14.76 Å; chains: 1; bounding box: 36×29×48 Å

Organism: NCBI:txid657322

Secondary structure (DSSP, 8-state):
---HHHHHHHHHHHHHHHHHHHHHHHHHH-SSSEEEEEHHHHHHHH---HHHHHHTHHHHHHHHTTSTTEEEEEEEE-TTSSEEEEEEEE-GGGS---TT--

Sequence (102 aa):
MYTSETVKQVTDWMINSISDWMVESGTRSTTEGNWIIYIYEITRKFNVTKNWVTAFRDEIVDALYKHEAVADVLYDFSPDGTVEDFDIDFYLSFCQNLSDEN